Protein AF-A0A1A7Z8M7-F1 (afdb_monomer)

Structure (mmCIF, N/CA/C/O backbone):
data_AF-A0A1A7Z8M7-F1
#
_entry.id   AF-A0A1A7Z8M7-F1
#
loop_
_atom_site.group_PDB
_atom_site.id
_atom_site.type_symbol
_atom_site.label_atom_id
_atom_site.label_alt_id
_atom_site.label_comp_id
_atom_site.label_asym_id
_atom_site.label_entity_id
_atom_site.label_seq_id
_atom_site.pdbx_PDB_ins_code
_atom_site.Cartn_x
_atom_site.Cartn_y
_atom_site.Cartn_z
_atom_site.occupancy
_atom_site.B_iso_or_equiv
_atom_site.auth_seq_id
_atom_site.auth_comp_id
_atom_site.auth_asym_id
_atom_site.auth_atom_id
_atom_site.pdbx_PDB_model_num
ATOM 1 N N . GLU A 1 1 ? -9.328 3.685 23.517 1.00 55.84 1 GLU A N 1
ATOM 2 C CA . GLU A 1 1 ? -9.528 2.848 22.318 1.00 55.84 1 GLU A CA 1
ATOM 3 C C . GLU A 1 1 ? -8.627 3.235 21.166 1.00 55.84 1 GLU A C 1
ATOM 5 O O . GLU A 1 1 ? -8.132 2.337 20.500 1.00 55.84 1 GLU A O 1
ATOM 10 N N . ASP A 1 2 ? -8.342 4.523 20.948 1.00 57.81 2 ASP A N 1
ATOM 11 C CA . ASP A 1 2 ? -7.296 4.894 19.989 1.00 57.81 2 ASP A CA 1
ATOM 12 C C . ASP A 1 2 ? -5.981 4.164 20.336 1.00 57.81 2 ASP A C 1
ATOM 14 O O . ASP A 1 2 ? -5.617 4.052 21.512 1.00 57.81 2 ASP A O 1
ATOM 18 N N . ASN A 1 3 ? -5.327 3.608 19.312 1.00 65.69 3 ASN A N 1
ATOM 19 C CA . ASN A 1 3 ? -4.107 2.788 19.359 1.00 65.69 3 ASN A CA 1
ATOM 20 C C . ASN A 1 3 ? -4.181 1.365 19.961 1.00 65.69 3 ASN A C 1
ATOM 22 O O . ASN A 1 3 ? -3.125 0.760 20.134 1.00 65.69 3 ASN A O 1
ATOM 26 N N . HIS A 1 4 ? -5.359 0.802 20.250 1.00 83.69 4 HIS A N 1
ATOM 27 C CA . HIS A 1 4 ? -5.463 -0.619 20.653 1.00 83.69 4 HIS A CA 1
ATOM 28 C C . HIS A 1 4 ? -5.610 -1.514 19.420 1.00 83.69 4 HIS A C 1
ATOM 30 O O . HIS A 1 4 ? -4.773 -2.378 19.157 1.00 83.69 4 HIS A O 1
ATOM 36 N N . ASP A 1 5 ? -6.608 -1.184 18.601 1.00 91.50 5 ASP A N 1
ATOM 37 C CA . ASP A 1 5 ? -6.830 -1.772 17.290 1.00 91.50 5 ASP A CA 1
ATOM 38 C C . ASP A 1 5 ? -6.288 -0.841 16.201 1.00 91.50 5 ASP A C 1
ATOM 40 O O . ASP A 1 5 ? -6.613 0.354 16.161 1.00 91.50 5 ASP A O 1
ATOM 44 N N . PHE A 1 6 ? -5.482 -1.369 15.281 1.00 93.44 6 PHE A N 1
ATOM 45 C CA . PHE A 1 6 ? -4.949 -0.575 14.177 1.00 93.44 6 PHE A CA 1
ATOM 46 C C . PHE A 1 6 ? -4.674 -1.392 12.917 1.00 93.44 6 PHE A C 1
ATOM 48 O O . PHE A 1 6 ? -4.375 -2.585 12.945 1.00 93.44 6 PHE A O 1
ATOM 55 N N . LEU A 1 7 ? -4.738 -0.701 11.783 1.00 95.19 7 LEU A N 1
ATOM 56 C CA . LEU A 1 7 ? -4.371 -1.209 10.473 1.00 95.19 7 LEU A CA 1
ATOM 57 C C . LEU A 1 7 ? -2.954 -0.755 10.124 1.00 95.19 7 LEU A C 1
ATOM 59 O O . LEU A 1 7 ? -2.674 0.441 10.071 1.00 95.19 7 LEU A O 1
ATOM 63 N N . GLU A 1 8 ? -2.071 -1.702 9.852 1.00 96.25 8 GLU A N 1
ATOM 64 C CA . GLU A 1 8 ? -0.718 -1.468 9.367 1.00 96.25 8 GLU A CA 1
ATOM 65 C C . GLU A 1 8 ? -0.639 -1.766 7.865 1.00 96.25 8 GLU A C 1
ATOM 67 O O . GLU A 1 8 ? -1.088 -2.819 7.406 1.00 96.25 8 GLU A O 1
ATOM 72 N N . VAL A 1 9 ? -0.043 -0.850 7.097 1.00 96.94 9 VAL A N 1
ATOM 73 C CA . VAL A 1 9 ? 0.143 -0.998 5.648 1.00 96.94 9 VAL A CA 1
ATOM 74 C C . VAL A 1 9 ? 1.629 -0.909 5.308 1.00 96.94 9 VAL A C 1
ATOM 76 O O . VAL A 1 9 ? 2.292 0.066 5.671 1.00 96.94 9 VAL A O 1
ATOM 79 N N . ARG A 1 10 ? 2.167 -1.906 4.593 1.00 97.25 10 ARG A N 1
ATOM 80 C CA . ARG A 1 10 ? 3.595 -1.993 4.232 1.00 97.25 10 ARG A CA 1
ATOM 81 C C . ARG A 1 10 ? 3.819 -2.247 2.743 1.00 97.25 10 ARG A C 1
ATOM 83 O O . ARG A 1 10 ? 3.106 -3.036 2.127 1.00 97.25 10 ARG A O 1
ATOM 90 N N . ALA A 1 11 ? 4.850 -1.616 2.184 1.00 96.44 11 ALA A N 1
ATOM 91 C CA . ALA A 1 11 ? 5.268 -1.745 0.791 1.00 96.44 11 ALA A CA 1
ATOM 92 C C . ALA A 1 11 ? 6.254 -2.912 0.620 1.00 96.44 11 ALA A C 1
ATOM 94 O O . ALA A 1 11 ? 7.466 -2.736 0.756 1.00 96.44 11 ALA A O 1
ATOM 95 N N . GLY A 1 12 ? 5.733 -4.105 0.336 1.00 95.38 12 GLY A N 1
ATOM 96 C CA . GLY A 1 12 ? 6.513 -5.313 0.075 1.00 95.38 12 GLY A CA 1
ATOM 97 C C . GLY A 1 12 ? 5.869 -6.588 0.636 1.00 95.38 12 GLY A C 1
ATOM 98 O O . GLY A 1 12 ? 4.790 -6.532 1.228 1.00 95.38 12 GLY A O 1
ATOM 99 N N . PRO A 1 13 ? 6.514 -7.752 0.438 1.00 95.12 13 PRO A N 1
ATOM 100 C CA . PRO A 1 13 ? 5.963 -9.060 0.801 1.00 95.12 13 PRO A CA 1
ATOM 101 C C . PRO A 1 13 ? 6.214 -9.494 2.247 1.00 95.12 13 PRO A C 1
ATOM 103 O O . PRO A 1 13 ? 5.803 -10.586 2.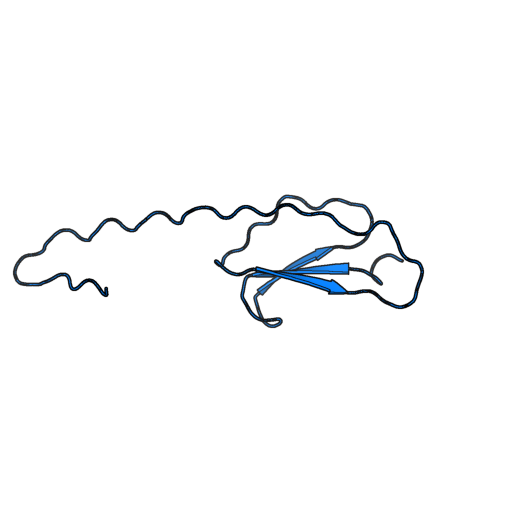628 1.00 95.12 13 PRO A O 1
ATOM 106 N N . GLN A 1 14 ? 6.949 -8.717 3.041 1.00 94.31 14 GLN A N 1
ATOM 107 C CA . GLN A 1 14 ? 7.403 -9.129 4.371 1.00 94.31 14 GLN A CA 1
ATOM 108 C C . GLN A 1 14 ? 6.927 -8.150 5.442 1.00 94.31 14 GLN A C 1
ATOM 110 O O . GLN A 1 14 ? 6.802 -6.954 5.197 1.00 94.31 14 GLN A O 1
ATOM 115 N N . HIS A 1 15 ? 6.758 -8.616 6.678 1.00 91.00 15 HIS A N 1
ATOM 116 C CA . HIS A 1 15 ? 6.476 -7.722 7.810 1.00 91.00 15 HIS A CA 1
ATOM 117 C C . HIS A 1 15 ? 7.613 -6.718 8.076 1.00 91.00 15 HIS A C 1
ATOM 119 O O . HIS A 1 15 ? 7.383 -5.650 8.629 1.00 91.00 15 HIS A O 1
ATOM 125 N N . SER A 1 16 ? 8.840 -7.028 7.649 1.00 94.50 16 SER A N 1
ATOM 126 C CA . SER A 1 16 ? 9.989 -6.114 7.674 1.00 94.50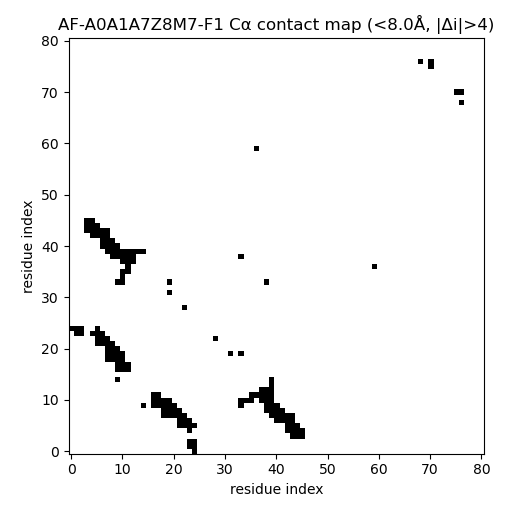 16 SER A CA 1
ATOM 127 C C . SER A 1 16 ? 10.000 -5.105 6.518 1.00 94.50 16 SER A C 1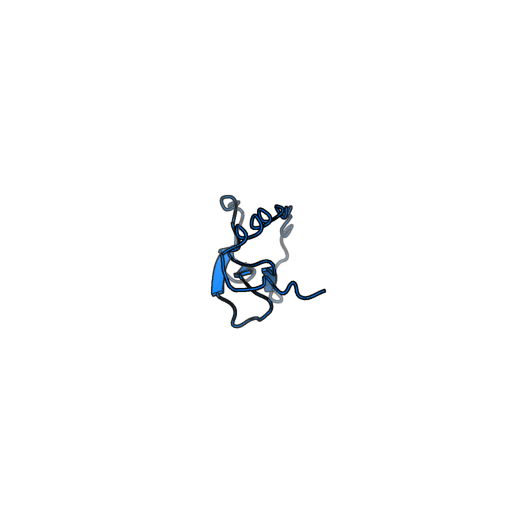
ATOM 129 O O . SER A 1 16 ? 10.871 -4.239 6.478 1.00 94.50 16 SER A O 1
ATOM 131 N N . SER A 1 17 ? 9.064 -5.206 5.567 1.00 96.88 17 SER A N 1
ATOM 132 C CA . SER A 1 17 ? 8.953 -4.274 4.443 1.00 96.88 17 SER A CA 1
ATOM 133 C C . SER A 1 17 ? 8.618 -2.855 4.911 1.00 96.88 17 SER A C 1
ATOM 135 O O . SER A 1 17 ? 8.129 -2.644 6.028 1.00 96.88 17 SER A O 1
ATOM 137 N N . ALA A 1 18 ? 8.895 -1.872 4.051 1.00 96.62 18 ALA A N 1
ATOM 138 C CA . ALA A 1 18 ? 8.785 -0.457 4.386 1.00 96.62 18 ALA A CA 1
ATOM 139 C C . ALA A 1 18 ? 7.368 -0.091 4.857 1.00 96.62 18 ALA A C 1
ATOM 141 O O . ALA A 1 18 ? 6.386 -0.396 4.180 1.00 96.62 18 ALA A O 1
ATOM 142 N N . LEU A 1 19 ? 7.263 0.565 6.015 1.00 96.75 19 LEU A N 1
ATOM 143 C CA . LEU A 1 19 ? 5.987 1.020 6.563 1.00 96.75 19 LEU A CA 1
ATOM 144 C C . LEU A 1 19 ? 5.461 2.206 5.748 1.00 96.75 19 LEU A C 1
ATOM 146 O O . LEU A 1 19 ? 6.140 3.223 5.634 1.00 96.75 19 LEU A O 1
ATOM 150 N N . ILE A 1 20 ? 4.250 2.072 5.207 1.00 96.56 20 ILE A N 1
ATOM 151 C CA . ILE A 1 20 ? 3.524 3.169 4.552 1.00 96.56 20 ILE A CA 1
ATOM 152 C C . ILE A 1 20 ? 2.770 3.976 5.609 1.00 96.56 20 ILE A C 1
ATOM 154 O O . ILE A 1 20 ? 2.784 5.203 5.583 1.00 96.56 20 ILE A O 1
ATOM 158 N N . GLY A 1 21 ? 2.120 3.290 6.550 1.00 95.31 21 GLY A N 1
ATOM 159 C CA . GLY A 1 21 ? 1.398 3.947 7.629 1.00 95.31 21 GLY A CA 1
ATOM 160 C C . GLY A 1 21 ? 0.692 2.983 8.572 1.00 95.31 21 GLY A C 1
ATOM 161 O O . GLY A 1 21 ? 0.534 1.795 8.279 1.00 95.31 21 GLY A O 1
ATOM 162 N N . GLN A 1 22 ? 0.269 3.541 9.703 1.00 95.62 22 GLN A N 1
ATOM 163 C CA . GLN A 1 22 ? -0.538 2.893 10.728 1.00 95.62 22 GLN A CA 1
ATOM 164 C C . GLN A 1 22 ? -1.782 3.753 10.972 1.00 95.62 22 GLN A C 1
ATOM 166 O O . GLN A 1 22 ? -1.668 4.974 11.097 1.00 95.62 22 GLN A O 1
ATOM 171 N N . PHE A 1 23 ? -2.957 3.127 11.014 1.00 94.56 23 PHE A N 1
ATOM 172 C CA . PHE A 1 23 ? -4.240 3.825 11.077 1.00 94.56 23 PHE A CA 1
ATOM 173 C C . PHE A 1 23 ? -5.140 3.226 12.152 1.00 94.56 23 PHE A C 1
ATOM 175 O O . PHE A 1 23 ? -5.326 2.013 12.205 1.00 94.56 23 PHE A O 1
ATOM 182 N N . SER A 1 24 ? -5.736 4.085 12.970 1.00 93.25 24 SER A N 1
ATOM 183 C CA . SER A 1 24 ? -6.732 3.731 13.982 1.00 93.25 24 SER A CA 1
ATOM 184 C C . SER A 1 24 ? -7.808 4.815 14.063 1.00 93.25 24 SER A C 1
ATOM 186 O O . SER A 1 24 ? -7.653 5.907 13.510 1.00 93.25 24 SER A O 1
ATOM 188 N N . GLY A 1 25 ? -8.890 4.530 14.784 1.00 91.00 25 GLY A N 1
ATOM 189 C CA . GLY A 1 25 ? -10.001 5.464 14.955 1.00 91.00 25 GLY A CA 1
ATOM 190 C C . GLY A 1 25 ? -10.903 5.555 13.719 1.00 91.00 25 GLY A C 1
ATOM 191 O O . GLY A 1 25 ? -10.929 4.666 12.870 1.00 91.00 25 GLY A O 1
ATOM 192 N N . SER A 1 26 ? -11.690 6.628 13.635 1.00 91.06 26 SER A N 1
ATOM 193 C CA . SER A 1 26 ? -12.726 6.800 12.604 1.00 91.06 26 SER A CA 1
ATOM 194 C C . SER A 1 26 ? -12.307 7.673 11.420 1.00 91.06 26 SER A C 1
ATOM 196 O O . SER A 1 26 ? -13.088 7.849 10.484 1.00 91.06 26 SER A O 1
ATOM 198 N N . GLN A 1 27 ? -11.113 8.267 11.460 1.00 92.19 27 GLN A N 1
ATOM 199 C CA . GLN A 1 27 ? -10.644 9.143 10.394 1.00 92.19 27 GLN A CA 1
ATOM 200 C C . GLN A 1 27 ? -10.150 8.312 9.208 1.00 92.19 27 GLN A C 1
ATOM 202 O O . GLN A 1 27 ? -9.195 7.548 9.323 1.00 92.19 27 GLN A O 1
ATOM 207 N N . ILE A 1 28 ? -10.772 8.503 8.044 1.00 93.81 28 ILE A N 1
ATOM 208 C CA . ILE A 1 28 ? -10.333 7.854 6.807 1.00 93.81 28 ILE A CA 1
ATOM 209 C C . ILE A 1 28 ? -9.040 8.540 6.328 1.00 93.81 28 ILE A C 1
ATOM 211 O O . ILE A 1 28 ? -9.046 9.768 6.160 1.00 93.81 28 ILE A O 1
ATOM 215 N N . PRO A 1 29 ? -7.936 7.794 6.119 1.00 94.50 29 PRO A N 1
ATOM 216 C CA . PRO A 1 29 ? -6.701 8.362 5.597 1.00 94.50 29 PRO A CA 1
ATOM 217 C C . PRO A 1 29 ? -6.829 8.728 4.110 1.00 94.50 29 PRO A C 1
ATOM 219 O O . PRO A 1 29 ? -7.691 8.191 3.406 1.00 94.50 29 PRO A O 1
ATOM 222 N N . PRO A 1 30 ? -5.965 9.622 3.597 1.00 94.69 30 PRO A N 1
ATOM 223 C CA . PRO A 1 30 ? -5.863 9.858 2.162 1.00 94.69 30 PRO A CA 1
ATOM 224 C C . PRO A 1 30 ? -5.435 8.584 1.418 1.00 94.69 30 PRO A C 1
ATOM 226 O O . PRO A 1 30 ? -4.941 7.626 2.017 1.00 94.69 30 PRO A O 1
ATOM 229 N N . ALA A 1 31 ? -5.608 8.583 0.093 1.00 94.00 31 ALA A N 1
ATOM 230 C CA . ALA A 1 31 ? -5.210 7.458 -0.746 1.00 94.00 31 ALA A CA 1
ATOM 231 C C . ALA A 1 31 ? -3.723 7.120 -0.552 1.00 94.00 31 ALA A C 1
ATOM 233 O O . ALA A 1 31 ? -2.856 7.993 -0.625 1.00 94.00 31 ALA A O 1
ATOM 234 N N . LEU A 1 32 ? -3.446 5.840 -0.310 1.00 94.06 32 LEU A N 1
ATOM 235 C CA . LEU A 1 32 ? -2.101 5.323 -0.089 1.00 94.06 32 LEU A CA 1
ATOM 236 C C . LEU A 1 32 ? -1.546 4.759 -1.394 1.00 94.06 32 LEU A C 1
ATOM 238 O O . LEU A 1 32 ? -2.256 4.079 -2.132 1.00 94.06 32 LEU A O 1
ATOM 242 N N . MET A 1 33 ? -0.262 5.003 -1.645 1.00 92.50 33 MET A N 1
ATOM 243 C CA . MET A 1 33 ? 0.455 4.460 -2.796 1.00 92.50 33 MET A CA 1
ATOM 244 C C . MET A 1 33 ? 1.593 3.571 -2.310 1.00 92.50 33 MET A C 1
ATOM 246 O O . MET A 1 33 ? 2.484 4.025 -1.594 1.00 92.50 33 MET A O 1
ATOM 250 N N . SER A 1 34 ? 1.558 2.301 -2.710 1.00 91.56 34 SER A N 1
ATOM 251 C CA . SER A 1 34 ? 2.677 1.385 -2.498 1.00 91.56 34 SER A CA 1
ATOM 252 C C . SER A 1 34 ? 3.741 1.608 -3.564 1.00 91.56 34 SER A C 1
ATOM 254 O O . SER A 1 34 ? 3.432 1.858 -4.727 1.00 91.56 34 SER A O 1
ATOM 256 N N . THR A 1 35 ? 5.004 1.497 -3.171 1.00 89.50 35 THR A N 1
ATOM 257 C CA . THR A 1 35 ? 6.154 1.613 -4.076 1.00 89.50 35 THR A CA 1
ATOM 258 C C . THR A 1 35 ? 6.558 0.275 -4.694 1.00 89.50 35 THR A C 1
ATOM 260 O O . THR A 1 35 ? 7.509 0.225 -5.472 1.00 89.50 35 THR A O 1
ATOM 263 N N . THR A 1 36 ? 5.861 -0.819 -4.363 1.00 91.44 36 THR A N 1
ATOM 264 C CA . THR A 1 36 ? 6.163 -2.159 -4.879 1.00 91.44 36 THR A CA 1
ATOM 265 C C . THR A 1 36 ? 4.908 -2.865 -5.395 1.00 91.44 36 THR A C 1
ATOM 267 O O . THR A 1 36 ? 3.784 -2.475 -5.086 1.00 91.44 36 THR A O 1
ATOM 270 N N . HIS A 1 37 ? 5.101 -3.939 -6.164 1.00 91.62 37 HIS A N 1
ATOM 271 C CA . HIS A 1 37 ? 4.011 -4.767 -6.691 1.00 91.62 37 HIS A CA 1
ATOM 272 C C . HIS A 1 37 ? 3.349 -5.667 -5.629 1.00 91.62 37 HIS A C 1
ATOM 274 O O . HIS A 1 37 ? 2.359 -6.331 -5.925 1.00 91.62 37 HIS A O 1
ATOM 280 N N . LEU A 1 38 ? 3.880 -5.693 -4.400 1.00 93.81 38 LEU A N 1
ATOM 281 C CA . LEU A 1 38 ? 3.328 -6.431 -3.265 1.00 93.81 38 LEU A CA 1
ATOM 282 C C . LEU A 1 38 ? 3.056 -5.464 -2.114 1.00 93.81 38 LEU A C 1
ATOM 28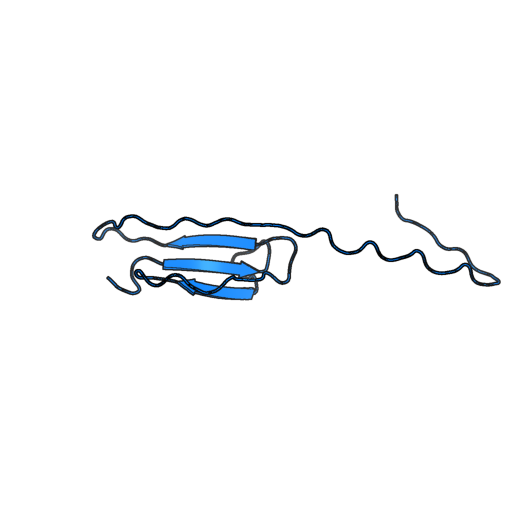4 O O . LEU A 1 38 ? 3.836 -4.559 -1.828 1.00 93.81 38 LEU A O 1
ATOM 288 N N . THR A 1 39 ? 1.918 -5.625 -1.453 1.00 95.06 39 THR A N 1
ATOM 289 C CA . THR A 1 39 ? 1.540 -4.779 -0.317 1.00 95.06 39 THR A CA 1
ATOM 290 C C . THR A 1 39 ? 0.936 -5.651 0.756 1.00 95.06 39 THR A C 1
ATOM 292 O O . THR A 1 39 ? 0.056 -6.465 0.481 1.00 95.06 39 THR A O 1
ATOM 295 N N . ILE A 1 40 ? 1.412 -5.458 1.977 1.00 96.44 40 ILE A N 1
ATOM 296 C CA . ILE A 1 40 ? 0.871 -6.103 3.160 1.00 96.44 40 ILE A CA 1
ATOM 297 C C . ILE A 1 40 ? -0.117 -5.160 3.830 1.00 96.44 40 ILE A C 1
ATOM 299 O O . ILE A 1 40 ? 0.164 -3.973 4.006 1.00 96.44 40 ILE A O 1
ATOM 303 N N . ILE A 1 41 ? -1.248 -5.728 4.235 1.00 96.00 41 ILE A N 1
ATOM 304 C CA . ILE A 1 41 ? -2.255 -5.071 5.057 1.00 96.00 41 ILE A CA 1
ATOM 305 C C . ILE A 1 41 ? -2.511 -5.978 6.257 1.00 96.00 41 ILE A C 1
ATOM 307 O O . ILE A 1 41 ? -3.049 -7.073 6.096 1.00 96.00 41 ILE A O 1
ATOM 311 N N . HIS A 1 42 ? -2.117 -5.531 7.446 1.00 96.00 42 HIS A N 1
ATOM 312 C CA . HIS A 1 42 ? -2.306 -6.279 8.686 1.00 96.00 42 HIS A CA 1
ATOM 313 C C . HIS A 1 42 ? -3.170 -5.508 9.664 1.00 96.00 42 HIS A C 1
ATOM 315 O O . HIS A 1 42 ? -2.881 -4.364 9.998 1.00 96.00 42 HIS A O 1
ATOM 321 N N . PHE A 1 43 ? -4.228 -6.159 10.131 1.00 95.31 43 PHE A N 1
ATOM 322 C CA . PHE A 1 43 ? -5.071 -5.642 11.192 1.00 95.31 43 PHE A CA 1
ATOM 323 C C . PHE A 1 43 ? -4.651 -6.268 12.520 1.00 95.31 43 PHE A C 1
ATOM 325 O O . PHE A 1 43 ? -4.654 -7.491 12.661 1.00 95.31 43 PHE A O 1
ATOM 332 N N . TYR A 1 44 ? -4.274 -5.416 13.465 1.00 93.31 44 TYR A N 1
ATOM 333 C CA . TYR A 1 44 ? -3.974 -5.778 14.842 1.00 93.31 44 TYR A CA 1
ATOM 334 C C . TYR A 1 44 ? -5.189 -5.432 15.690 1.00 93.31 44 TYR A C 1
ATOM 336 O O . TYR A 1 44 ? -5.708 -4.322 15.577 1.00 93.31 44 TYR A O 1
ATOM 344 N N . SER A 1 45 ? -5.633 -6.381 16.511 1.00 91.62 45 SER A N 1
ATOM 345 C CA . SER A 1 45 ? -6.732 -6.175 17.447 1.00 91.62 45 SER A CA 1
ATOM 346 C C . SER A 1 45 ? -6.459 -6.883 18.766 1.00 91.62 45 SER A C 1
ATOM 348 O O . SER A 1 45 ? -5.724 -7.878 18.791 1.00 91.62 45 SER A O 1
ATOM 350 N N . ASP A 1 46 ? -7.005 -6.353 19.855 1.00 88.06 46 ASP A N 1
ATOM 351 C CA . ASP A 1 46 ? -6.917 -6.949 21.185 1.00 88.06 46 ASP A CA 1
ATOM 352 C C . ASP A 1 46 ? -8.254 -7.585 21.635 1.00 88.06 46 ASP A C 1
ATOM 354 O O . ASP A 1 46 ? -9.087 -7.964 20.815 1.00 88.06 46 ASP A O 1
ATOM 358 N N . HIS A 1 47 ? -8.418 -7.829 22.940 1.00 85.31 47 HIS A N 1
ATOM 359 C CA . HIS A 1 47 ? -9.619 -8.462 23.506 1.00 85.31 47 HIS A CA 1
ATOM 360 C C . HIS A 1 47 ? -10.652 -7.448 24.036 1.00 85.31 47 HIS A C 1
ATOM 362 O O . HIS A 1 47 ? -11.558 -7.848 24.771 1.00 85.31 47 HIS A O 1
ATOM 368 N N . SER A 1 48 ? -10.476 -6.154 23.743 1.00 82.75 48 SER A N 1
ATOM 369 C CA . SER A 1 48 ? -11.351 -5.068 24.197 1.00 82.75 48 SER A CA 1
ATOM 370 C C . SER A 1 48 ? -12.607 -4.919 23.315 1.00 82.75 48 SER A C 1
ATOM 372 O O . SER A 1 48 ? -13.030 -5.889 22.684 1.00 82.75 48 SER A O 1
ATOM 374 N N . GLU A 1 49 ? -13.298 -3.770 23.341 1.00 84.44 49 GLU A N 1
ATOM 375 C CA . GLU A 1 49 ? -14.555 -3.613 22.596 1.00 84.44 49 GLU A CA 1
ATOM 376 C C . GLU A 1 49 ? -14.320 -3.608 21.079 1.00 84.44 49 GLU A C 1
ATOM 378 O O . GLU A 1 49 ? -13.482 -2.890 20.542 1.00 84.44 49 GLU A O 1
ATOM 383 N N . ASN A 1 50 ? -15.143 -4.357 20.347 1.00 85.44 50 ASN A N 1
ATOM 384 C CA . ASN A 1 50 ? -15.085 -4.367 18.891 1.00 85.44 50 ASN A CA 1
ATOM 385 C C . ASN A 1 50 ? -15.826 -3.162 18.288 1.00 85.44 50 ASN A C 1
ATOM 387 O O . ASN A 1 50 ? -16.950 -2.828 18.672 1.00 85.44 50 ASN A O 1
ATOM 391 N N . ARG A 1 51 ? -15.247 -2.581 17.232 1.00 88.44 51 ARG A N 1
ATOM 392 C CA . ARG A 1 51 ? -15.864 -1.538 16.391 1.00 88.44 51 ARG A CA 1
ATOM 393 C C . ARG A 1 51 ? -16.194 -2.052 14.980 1.00 88.44 51 ARG A C 1
ATOM 395 O O . ARG A 1 51 ? -15.777 -3.151 14.624 1.00 88.44 51 ARG A O 1
ATOM 402 N N . PRO A 1 52 ? -16.908 -1.273 14.135 1.00 91.62 52 PRO A N 1
ATOM 403 C CA . PRO A 1 52 ? -17.296 -1.700 12.782 1.00 91.62 52 PRO A CA 1
ATOM 404 C C . PRO A 1 52 ? -16.148 -2.092 11.830 1.00 91.62 52 PRO A C 1
ATOM 406 O O . PRO A 1 52 ? -16.415 -2.650 10.768 1.00 91.62 52 PRO A O 1
ATOM 409 N N . GLY A 1 53 ? -14.891 -1.811 12.186 1.00 92.00 53 GLY A N 1
ATOM 410 C CA . GLY A 1 53 ? -13.708 -2.233 11.437 1.00 92.00 53 GLY A CA 1
ATOM 411 C C . GLY A 1 53 ? -13.364 -1.318 10.262 1.00 92.00 53 GLY A C 1
ATOM 412 O O . GLY A 1 53 ? -13.609 -0.112 10.298 1.00 92.00 53 GLY A O 1
ATOM 413 N N . PHE A 1 54 ? -12.765 -1.897 9.219 1.00 93.56 54 PHE A N 1
ATOM 414 C CA . PHE A 1 54 ? -12.286 -1.170 8.044 1.00 93.56 54 PHE A CA 1
ATOM 415 C C . PHE A 1 54 ? -12.807 -1.782 6.742 1.00 93.56 54 PHE A C 1
ATOM 417 O O . PHE A 1 54 ? -13.104 -2.971 6.642 1.00 93.56 54 PHE A O 1
ATOM 424 N N . LYS A 1 55 ? -12.863 -0.948 5.706 1.00 95.38 55 LYS A N 1
ATOM 425 C CA . LYS A 1 55 ? -13.088 -1.362 4.324 1.00 95.38 55 LYS A CA 1
ATOM 426 C C . LYS A 1 55 ? -12.116 -0.596 3.445 1.00 95.38 55 LYS A C 1
ATOM 428 O O . LYS A 1 55 ? -12.024 0.623 3.551 1.00 95.38 55 LYS A O 1
ATOM 433 N N . LEU A 1 56 ? -11.433 -1.301 2.555 1.00 94.69 56 LEU A N 1
ATOM 434 C CA . LEU A 1 56 ? -10.544 -0.693 1.573 1.00 94.69 56 LEU A CA 1
ATOM 435 C C . LEU A 1 56 ? -10.815 -1.253 0.186 1.00 94.69 56 LEU A C 1
ATOM 437 O O . LEU A 1 56 ? -11.348 -2.348 0.024 1.00 94.69 56 LEU A O 1
ATOM 441 N N . THR A 1 57 ? -10.449 -0.469 -0.816 1.00 95.69 57 THR A N 1
ATOM 4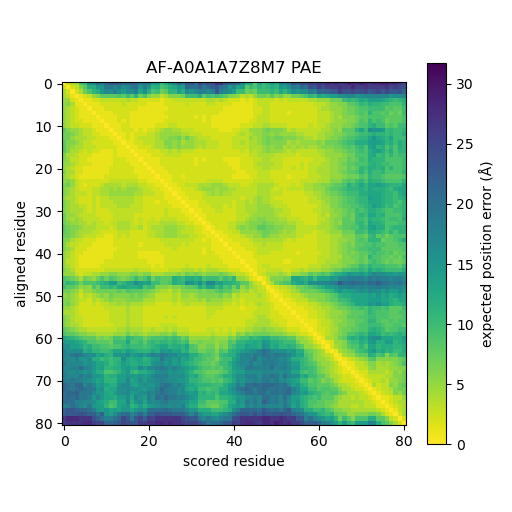42 C CA . THR A 1 57 ? -10.408 -0.889 -2.214 1.00 95.69 57 THR A CA 1
ATOM 443 C C . THR A 1 57 ? -8.982 -0.683 -2.689 1.00 95.69 57 THR A C 1
ATOM 445 O O . THR A 1 57 ? -8.403 0.367 -2.422 1.00 95.69 57 THR A O 1
ATOM 448 N N . TYR A 1 58 ? -8.418 -1.677 -3.368 1.00 93.75 58 TYR A N 1
ATOM 449 C CA . TYR A 1 58 ? -7.097 -1.568 -3.971 1.00 93.75 58 TYR A CA 1
ATOM 450 C C . TYR A 1 58 ? -7.227 -1.574 -5.492 1.00 93.75 58 TYR A C 1
ATOM 452 O O . TYR A 1 58 ? -8.139 -2.183 -6.053 1.00 93.75 58 TYR A O 1
ATOM 460 N N . GLN A 1 59 ? -6.305 -0.886 -6.152 1.00 92.56 59 GLN A N 1
ATOM 461 C CA . GLN A 1 59 ? -6.147 -0.918 -7.598 1.00 92.56 59 GLN A CA 1
ATOM 462 C C . GLN A 1 59 ? -4.660 -1.068 -7.895 1.00 92.56 59 GLN A C 1
ATOM 464 O O . GLN A 1 59 ? -3.831 -0.395 -7.286 1.00 92.56 59 GLN A O 1
ATOM 469 N N . ALA A 1 60 ? -4.332 -1.966 -8.817 1.00 89.12 60 ALA A N 1
ATOM 470 C CA . ALA A 1 60 ? -3.000 -2.055 -9.388 1.00 89.12 60 ALA A CA 1
ATOM 471 C C . ALA A 1 60 ? -3.022 -1.372 -10.754 1.00 89.12 60 ALA A C 1
ATOM 473 O O . ALA A 1 60 ? -3.983 -1.523 -11.511 1.00 89.12 60 ALA A O 1
ATOM 474 N N . TYR A 1 61 ? -1.969 -0.628 -11.068 1.00 83.00 61 TYR A N 1
ATOM 475 C CA . TYR A 1 61 ? -1.762 -0.091 -12.404 1.00 83.00 61 TYR A CA 1
ATOM 476 C C . TYR A 1 61 ? -0.729 -0.943 -13.130 1.00 83.00 61 TYR A C 1
ATOM 478 O O . TYR A 1 61 ? 0.211 -1.466 -12.528 1.00 83.00 61 TYR A O 1
ATOM 486 N N . GLN A 1 62 ? -0.913 -1.093 -14.438 1.00 80.69 62 GLN A N 1
ATOM 487 C CA . GLN A 1 62 ? 0.086 -1.736 -15.271 1.00 80.69 62 GLN A CA 1
ATOM 488 C C . GLN A 1 62 ? 1.314 -0.827 -15.331 1.00 80.69 62 GLN A C 1
ATOM 490 O O . GLN A 1 62 ? 1.208 0.352 -15.677 1.00 80.69 62 GLN A O 1
ATOM 495 N N . LEU A 1 63 ? 2.477 -1.369 -14.971 1.00 78.75 63 LEU A N 1
ATOM 496 C CA . LEU A 1 63 ? 3.733 -0.672 -15.209 1.00 78.75 63 LEU A CA 1
ATOM 497 C C . LEU A 1 63 ? 3.904 -0.497 -16.717 1.00 78.75 63 LEU A C 1
ATOM 499 O O . LEU A 1 63 ? 3.589 -1.399 -17.494 1.00 78.75 63 LEU A O 1
ATOM 503 N N . GLN A 1 64 ? 4.378 0.677 -17.130 1.00 80.44 64 GLN A N 1
ATOM 504 C CA . GLN A 1 64 ? 4.671 0.917 -18.533 1.00 80.44 64 GLN A CA 1
ATOM 505 C C . GLN A 1 64 ? 5.700 -0.117 -18.990 1.00 80.44 64 GLN A C 1
ATOM 507 O O . GLN A 1 64 ? 6.772 -0.232 -18.395 1.00 80.44 64 GLN A O 1
ATOM 512 N N . ASN A 1 65 ? 5.367 -0.870 -20.039 1.00 78.00 65 ASN A N 1
ATOM 513 C CA . ASN A 1 65 ? 6.339 -1.754 -20.661 1.00 78.00 65 ASN A CA 1
ATOM 514 C C . ASN A 1 65 ? 7.504 -0.893 -21.146 1.00 78.00 65 ASN A C 1
ATOM 516 O O . ASN A 1 65 ? 7.299 0.078 -21.887 1.00 78.00 65 ASN A O 1
ATOM 520 N N . CYS A 1 66 ? 8.717 -1.245 -20.724 1.00 80.81 66 CYS A N 1
ATOM 521 C CA . CYS A 1 66 ? 9.913 -0.646 -21.287 1.00 80.81 66 CYS A CA 1
ATOM 522 C C . CYS A 1 66 ? 9.881 -0.870 -22.800 1.00 80.81 66 CYS A C 1
ATOM 524 O O . CYS A 1 66 ? 9.639 -1.986 -23.259 1.00 80.81 66 CYS A O 1
ATOM 526 N N . GLN A 1 67 ? 10.076 0.204 -23.565 1.00 83.00 67 GLN A N 1
ATOM 527 C CA . GLN A 1 67 ? 10.294 0.059 -24.997 1.00 83.00 67 GLN A CA 1
ATOM 528 C C . GLN A 1 67 ? 11.579 -0.728 -25.196 1.00 83.00 67 GLN A C 1
ATOM 530 O O . GLN A 1 67 ? 12.556 -0.529 -24.466 1.00 83.00 67 GLN A O 1
ATOM 535 N N . ASP A 1 68 ? 11.563 -1.613 -26.181 1.00 83.88 68 ASP A N 1
ATOM 536 C CA . ASP A 1 68 ? 12.754 -2.368 -26.509 1.00 83.88 68 ASP A CA 1
ATOM 537 C C . ASP A 1 68 ? 13.883 -1.413 -26.893 1.00 83.88 68 ASP A C 1
ATOM 539 O O . ASP A 1 68 ? 13.637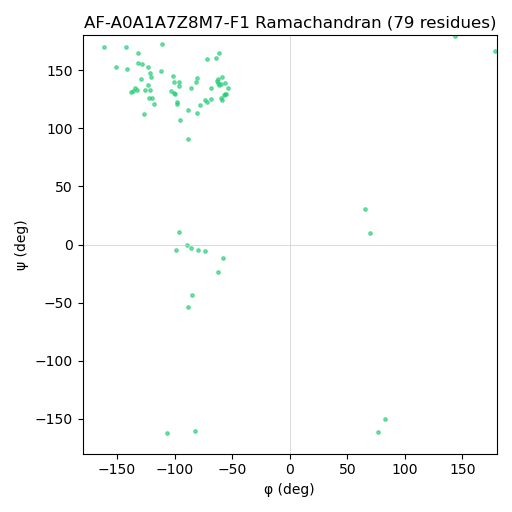 -0.418 -27.589 1.00 83.88 68 ASP A O 1
ATOM 543 N N . PRO A 1 69 ? 15.118 -1.677 -26.434 1.00 85.62 69 PRO A N 1
ATOM 544 C CA . PRO A 1 69 ? 16.244 -0.857 -26.830 1.00 85.62 69 PRO A CA 1
ATOM 545 C C . PRO A 1 69 ? 16.393 -0.897 -28.354 1.00 85.62 69 PRO A C 1
ATOM 547 O O . PRO A 1 69 ? 16.142 -1.917 -28.999 1.00 85.62 69 PRO A O 1
ATOM 550 N N . ALA A 1 70 ? 16.801 0.230 -28.939 1.00 87.31 70 ALA A N 1
ATOM 551 C CA . ALA A 1 70 ? 17.077 0.277 -30.366 1.00 87.31 70 ALA A CA 1
ATOM 552 C C . ALA A 1 70 ? 18.231 -0.688 -30.707 1.00 87.31 70 ALA A C 1
ATOM 554 O O . ALA A 1 70 ? 19.193 -0.773 -29.935 1.00 87.31 70 ALA A O 1
ATOM 555 N N . PRO A 1 71 ? 18.177 -1.386 -31.856 1.00 87.06 71 PRO A N 1
ATOM 556 C CA . PRO A 1 71 ? 19.299 -2.188 -32.328 1.00 87.06 71 PRO A CA 1
ATOM 557 C C . PRO A 1 71 ? 20.563 -1.332 -32.454 1.00 87.06 71 PRO A C 1
ATOM 559 O O . PRO A 1 71 ? 20.500 -0.197 -32.933 1.00 87.06 71 PRO A O 1
ATOM 562 N N . PHE A 1 72 ? 21.711 -1.875 -32.056 1.00 87.12 72 PHE A N 1
ATOM 563 C CA . PHE A 1 72 ? 22.999 -1.188 -32.141 1.00 87.12 72 PHE A CA 1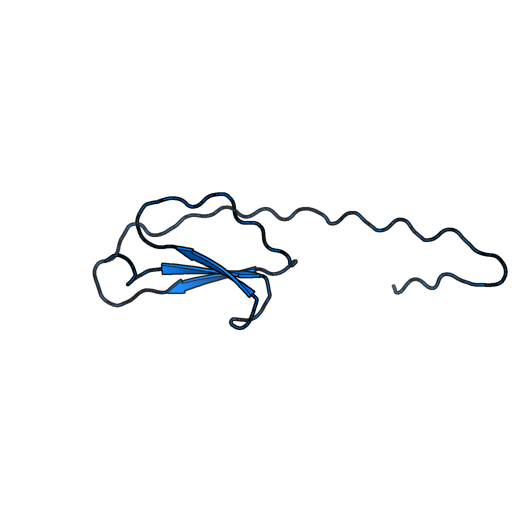
ATOM 564 C C . PHE A 1 72 ? 23.997 -1.981 -32.997 1.00 87.12 72 PHE A C 1
ATOM 566 O O . PHE A 1 72 ? 23.940 -3.211 -33.027 1.00 87.12 72 PHE A O 1
ATOM 573 N N . PRO A 1 73 ? 24.914 -1.304 -33.720 1.00 91.31 73 PRO A N 1
ATOM 574 C CA . PRO A 1 73 ? 25.914 -1.993 -34.526 1.00 91.31 73 PRO A CA 1
ATOM 575 C C . PRO A 1 73 ? 26.813 -2.869 -33.650 1.00 91.31 73 PRO A C 1
ATOM 577 O O . PRO A 1 73 ? 27.293 -2.419 -32.611 1.00 91.31 73 PRO A O 1
ATOM 580 N N . ASN A 1 74 ? 27.105 -4.082 -34.122 1.00 90.94 74 ASN A N 1
ATOM 581 C CA . ASN A 1 74 ? 27.997 -5.047 -33.470 1.00 90.94 74 ASN A CA 1
ATOM 582 C C . ASN A 1 74 ? 27.507 -5.587 -32.110 1.00 90.94 74 ASN A C 1
ATOM 584 O O . ASN A 1 74 ? 28.335 -5.931 -31.266 1.00 90.94 74 ASN A O 1
ATOM 588 N N . GLY A 1 75 ? 26.194 -5.702 -31.887 1.00 87.00 75 GLY A N 1
ATOM 589 C CA . GLY A 1 75 ? 25.688 -6.462 -30.744 1.00 87.00 75 GLY A CA 1
ATOM 590 C C . GLY A 1 75 ? 24.228 -6.880 -30.857 1.00 87.00 75 GLY A C 1
ATOM 591 O O . 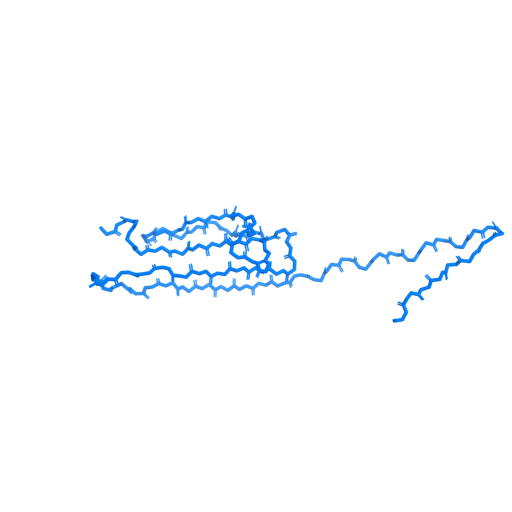GLY A 1 75 ? 23.505 -6.433 -31.744 1.00 87.00 75 GLY A O 1
ATOM 592 N N . ASP A 1 76 ? 23.826 -7.749 -29.931 1.00 86.12 76 ASP A N 1
ATOM 593 C CA . ASP A 1 76 ? 22.519 -8.400 -29.917 1.00 86.12 76 ASP A CA 1
ATOM 594 C C . ASP A 1 76 ? 21.746 -8.067 -28.636 1.00 86.12 76 ASP A C 1
ATOM 596 O O . ASP A 1 76 ? 22.311 -7.970 -27.543 1.00 86.12 76 ASP A O 1
ATOM 600 N N . ILE A 1 77 ? 20.426 -7.928 -28.770 1.00 86.75 77 ILE A N 1
ATOM 601 C CA . ILE A 1 77 ? 19.498 -7.785 -27.645 1.00 86.75 77 ILE A CA 1
ATOM 602 C C . ILE A 1 77 ? 18.949 -9.174 -27.326 1.00 86.75 77 ILE A C 1
ATOM 604 O O . ILE A 1 77 ? 18.128 -9.710 -28.070 1.00 86.75 77 ILE A O 1
ATOM 608 N N . ILE A 1 78 ? 19.391 -9.757 -26.214 1.00 82.81 78 ILE A N 1
ATOM 609 C CA . ILE A 1 78 ? 18.875 -11.042 -25.734 1.00 82.81 78 ILE A CA 1
ATOM 610 C C . ILE A 1 78 ? 17.671 -10.762 -24.835 1.00 82.81 78 ILE A C 1
ATOM 612 O O . ILE A 1 78 ? 17.812 -10.139 -23.782 1.00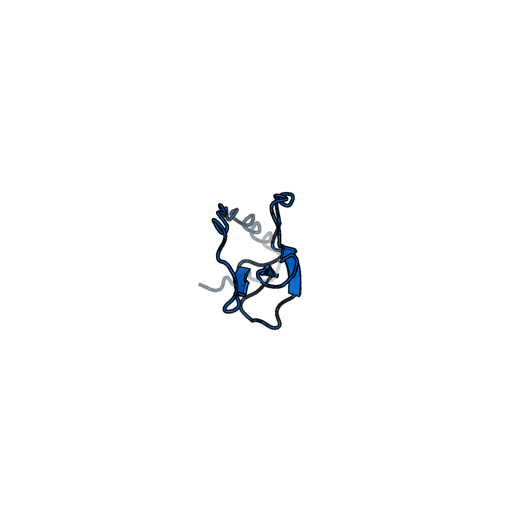 82.81 78 ILE A O 1
ATOM 616 N N . ARG A 1 79 ? 16.486 -11.216 -25.248 1.00 76.44 79 ARG A N 1
ATOM 617 C CA . ARG A 1 79 ? 15.299 -11.227 -24.386 1.00 76.44 79 ARG A CA 1
ATOM 618 C C . ARG A 1 79 ? 15.299 -12.512 -23.568 1.00 76.44 79 ARG A C 1
ATOM 620 O O . ARG A 1 79 ? 15.557 -13.583 -24.108 1.00 76.44 79 ARG A O 1
ATOM 627 N N . SER A 1 80 ? 15.025 -12.402 -22.277 1.00 72.50 80 SER A N 1
ATOM 628 C CA . SER A 1 80 ? 14.675 -13.552 -21.446 1.00 72.50 80 SER A CA 1
ATOM 629 C C . SER A 1 80 ? 13.199 -13.879 -21.679 1.00 72.50 80 SER A C 1
ATOM 631 O O . SER A 1 80 ? 12.355 -13.041 -21.360 1.00 72.50 80 SER A O 1
ATOM 633 N N . GLU A 1 81 ? 12.930 -15.044 -22.277 1.00 60.44 81 GLU A N 1
ATOM 634 C CA . GLU A 1 81 ? 11.603 -15.688 -22.312 1.00 60.44 81 GLU A CA 1
ATOM 635 C C . GLU A 1 81 ? 11.153 -16.089 -20.899 1.00 60.44 81 GLU A C 1
ATOM 637 O O . GLU A 1 81 ? 12.010 -16.592 -20.130 1.00 60.44 81 GLU A O 1
#

InterPro domains:
  IPR000859 CUB domain [PF00431] (4-58)
  IPR000859 CUB domain [PS01180] (1-61)
  IPR000859 CUB domain [cd00041] (3-60)
  IPR035914 Spermadhesin, CUB domain superfamily [G3DSA:2.60.120.290] (1-68)
  IPR035914 Spermadhesin, CUB domain superfamily [SSF49854] (3-66)

Radius of gyration: 20.31 Å; Cα contacts (8 Å, |Δi|>4): 85; chains: 1; bounding box: 45×26×59 Å

Foldseek 3Di:
DPPQKKKWKFQDDDPPGHTQDIDDDDDDDPDTDHPHPDMDIDIHHDPDDDDPDDDDDDDDDDDPPPDDDDDDPPDDDDDDD

Organism: Nothobranchius furzeri (NCBI:txid105023)

Nearest PDB structures (foldseek):
  2qql-assembly1_A  TM=9.175E-01  e=3.454E-02  Homo sapiens
  7wr7-assembly1_A  TM=9.036E-01  e=9.470E-02  Homo sapiens
  9en2-assembly1_A  TM=9.495E-01  e=1.568E-01  Homo sapiens
  2qqk-assembly1_A  TM=9.031E-01  e=2.018E-01  Homo sapiens
  2r51-assembly1_A  TM=2.283E-01  e=6.886E+00  unclassified

Sequence (81 aa):
EDNHDFLEVRAGPQHSSALIGQFSGSQIPPALMSTTHLTIIHFYSDHSENRPGFKLTYQAYQLQNCQDPAPFPNGDIIRSE

pLDDT: mean 88.99, std 8.65, range [55.84, 97.25]

Solvent-accessible surface area (backbone atoms only — not comparable to full-atom values): 5848 Å² total; per-residue (Å²): 111,77,78,61,40,36,40,39,35,25,36,23,92,48,95,87,31,52,78,75,49,75,48,50,75,88,72,81,76,77,92,81,84,68,91,44,100,34,70,41,77,46,78,47,73,73,91,70,90,86,71,99,77,85,86,86,84,88,84,86,77,83,74,81,76,77,75,78,79,77,90,53,91,95,63,83,87,85,78,86,128

Mean predicted aligned error: 7.28 Å

Secondary structure (DSSP, 8-state):
-TTTSEEEEEESSSTTSEEEEEE-SSPPPPPP--SSS-EEEEEE--SS-----------PPPPPPPPPPPP-TT-------